Protein AF-V9NFR1-F1 (afdb_monomer_lite)

Foldseek 3Di:
DDAQDDDPAPDFDWAQAWDKDFPVNLVVVVVVCCVLVVVQKDKDFPDDQPDFDFDADPPDDPDPDTHDGPGTIDTHDHNYTGMHIYGDPDPPPD

Sequence (94 aa):
AKSPILNFGLQGIFSKEMGRISSKQIEATRKFLRRNLKKQAKIWINVFPSKMITKKPQEVRMGKGKGYVKYWAYFIKKNEILFEVKGLNQLVIK

Radius of gyration: 16.92 Å; chains: 1; bounding box: 33×24×52 Å

Organism: NCBI:txid38817

Secondary structure (DSSP, 8-state):
-PPP--SS-SEEEE-SS-EEEEHHHHHHHHHHHHHHTTTTSEEEE-----EEEEEPPTTPPS-SSPPEEEEEEEEEPTT-EEEEEES-S-----

InterPro domains:
  IPR000114 Large ribosomal subunit protein uL16, bacteria [PR00060] (3-15)
  IPR000114 Large ribosomal subunit protein uL16, bacteria [PR00060] (21-32)
  IPR000114 Large ribosomal subunit protein uL16, bacteria [PR00060] (37-66)
  IPR000114 Large ribosomal subunit protein uL16, bacteria [PR00060] (67-94)
  IPR000114 Large ribosomal subunit protein uL16, bacteria [PTHR12220] (7-92)
  IPR000114 Large ribosomal subunit protein uL16, bacteria [TIGR01164] (4-92)
  IPR016180 Large ribosomal subunit protein uL16 domain [cd01433] (2-91)
  IPR020798 Large ribosomal subunit protein uL16, conserved site [PS00586] (38-49)
  IPR020798 Large ribosomal subunit protein uL16, conserved site [PS00701] (61-72)
  IPR036920 Large ribosomal subunit protein uL16 superfamily [G3DSA:3.90.1170.10] (1-94)
  IPR036920 Large ribosomal subunit protein uL16 superfamily [SSF54686] (4-93)
  IPR047873 Large ribosomal subunit protein uL16 [PF00252] (5-90)

Structure (mmCIF, N/CA/C/O backbone):
data_AF-V9NFR1-F1
#
_entry.id   AF-V9NFR1-F1
#
loop_
_atom_site.group_PDB
_atom_site.id
_atom_site.type_symbol
_atom_site.label_atom_id
_atom_site.label_alt_id
_atom_site.label_comp_id
_atom_site.label_asym_id
_atom_site.label_entity_id
_atom_site.label_seq_id
_atom_site.pdbx_PDB_ins_code
_atom_site.Cartn_x
_atom_site.Cartn_y
_atom_site.Cartn_z
_atom_site.occupancy
_atom_site.B_iso_or_equiv
_atom_site.auth_seq_id
_atom_site.auth_comp_id
_atom_site.auth_asym_id
_atom_site.auth_atom_id
_atom_site.pdbx_PDB_model_num
ATOM 1 N N . ALA A 1 1 ? 17.805 6.737 15.317 1.00 60.94 1 ALA A N 1
ATOM 2 C CA . ALA A 1 1 ? 16.761 6.370 14.332 1.00 60.94 1 ALA A CA 1
ATOM 3 C C . ALA A 1 1 ? 15.433 6.950 14.800 1.00 60.94 1 ALA A C 1
ATOM 5 O O . ALA A 1 1 ? 15.160 6.864 15.989 1.00 60.94 1 ALA A O 1
ATOM 6 N N . LYS A 1 2 ? 14.647 7.582 13.919 1.00 70.31 2 LYS A N 1
ATOM 7 C CA . LYS A 1 2 ? 13.386 8.230 14.314 1.00 70.31 2 LYS A CA 1
ATOM 8 C C . LYS A 1 2 ? 12.376 7.163 14.752 1.00 70.31 2 LYS A C 1
ATOM 1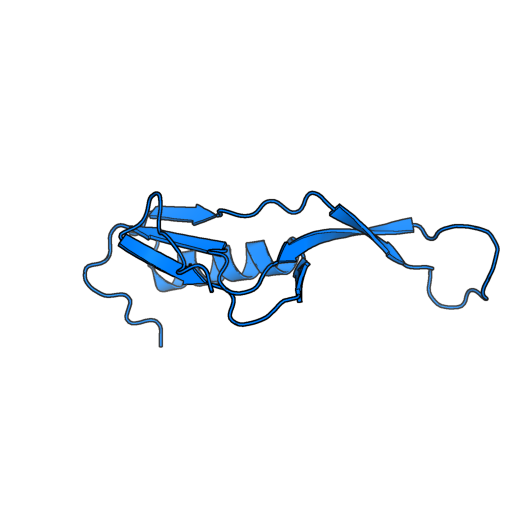0 O O . LYS A 1 2 ? 12.187 6.171 14.040 1.00 70.31 2 LYS A O 1
ATOM 15 N N . SER A 1 3 ? 11.793 7.340 15.932 1.00 78.62 3 SER A N 1
ATOM 16 C CA . SER A 1 3 ? 10.676 6.530 16.410 1.00 78.62 3 SER A CA 1
ATOM 17 C C . SER A 1 3 ? 9.425 6.840 15.575 1.00 78.62 3 SER A C 1
ATOM 19 O O . SER A 1 3 ? 9.226 7.994 15.184 1.00 78.62 3 SER A O 1
ATOM 21 N N . PRO A 1 4 ? 8.596 5.834 15.249 1.00 85.25 4 PRO A N 1
ATOM 22 C CA . PRO A 1 4 ? 7.323 6.071 14.579 1.00 85.25 4 PRO A CA 1
ATOM 23 C C . PRO A 1 4 ? 6.380 6.838 15.522 1.00 85.25 4 PRO A C 1
ATOM 25 O O . PRO A 1 4 ? 6.142 6.399 16.644 1.00 85.25 4 PRO A O 1
ATOM 28 N N . ILE A 1 5 ? 5.861 7.985 15.071 1.00 89.12 5 ILE A N 1
ATOM 29 C CA . ILE A 1 5 ? 4.952 8.856 15.839 1.00 89.12 5 ILE A CA 1
ATOM 30 C C . ILE A 1 5 ? 3.545 8.755 15.248 1.00 89.12 5 ILE A C 1
ATOM 32 O O . ILE A 1 5 ? 3.355 9.068 14.073 1.00 89.12 5 ILE A O 1
ATOM 36 N N . LEU A 1 6 ? 2.576 8.323 16.056 1.00 91.25 6 LEU A N 1
ATOM 37 C CA . LEU A 1 6 ? 1.162 8.260 15.673 1.00 91.25 6 LEU A CA 1
ATOM 38 C C . LEU A 1 6 ? 0.543 9.661 15.723 1.00 91.25 6 LEU A C 1
ATOM 40 O O . LEU A 1 6 ? 0.739 10.372 16.707 1.00 91.25 6 LEU A O 1
ATOM 44 N N . ASN A 1 7 ? -0.214 10.041 14.690 1.00 89.00 7 ASN A N 1
ATOM 45 C CA . ASN A 1 7 ? -0.807 11.383 14.605 1.00 89.00 7 ASN A CA 1
ATOM 46 C C . ASN A 1 7 ? -2.315 11.406 14.901 1.0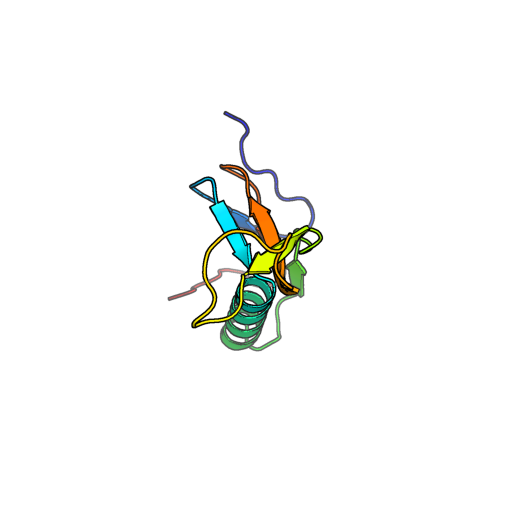0 89.00 7 ASN A C 1
ATOM 48 O O . ASN A 1 7 ? -2.830 12.414 15.380 1.00 89.00 7 ASN A O 1
ATOM 52 N N . PHE A 1 8 ? -3.041 10.326 14.606 1.00 88.00 8 PHE A N 1
ATOM 53 C CA . PHE A 1 8 ? -4.506 10.288 14.650 1.00 88.00 8 PHE A CA 1
ATOM 54 C C . PHE A 1 8 ? -5.058 9.135 15.499 1.00 88.00 8 PHE A C 1
ATOM 56 O O . PHE A 1 8 ? -5.991 9.318 16.287 1.00 88.00 8 PHE A O 1
ATOM 63 N N . GLY A 1 9 ? -4.536 7.929 15.293 1.00 84.56 9 GLY A N 1
ATOM 64 C CA . GLY A 1 9 ? -4.980 6.707 15.949 1.00 84.56 9 GLY A CA 1
ATOM 65 C C . GLY A 1 9 ? -4.331 6.474 17.310 1.00 84.56 9 GLY A C 1
ATOM 66 O O . GLY A 1 9 ? -3.385 7.145 17.704 1.00 84.56 9 GLY A O 1
ATOM 67 N N . LEU A 1 10 ? -4.842 5.465 18.018 1.00 87.38 10 LEU A N 1
ATOM 68 C CA . LEU A 1 10 ? -4.223 4.961 19.252 1.00 87.38 10 LEU A CA 1
ATOM 69 C C . LEU A 1 10 ? -3.180 3.879 18.954 1.00 87.38 10 LEU A C 1
ATOM 71 O O . LEU A 1 10 ? -2.281 3.639 19.753 1.00 87.38 10 LEU A O 1
ATOM 75 N N . GLN A 1 11 ? -3.315 3.205 17.811 1.00 87.88 11 GLN A N 1
ATOM 76 C CA . GLN A 1 11 ? -2.430 2.133 17.365 1.00 87.88 11 GLN A CA 1
ATOM 77 C C . GLN A 1 11 ? -2.185 2.264 15.861 1.00 87.88 11 GLN A C 1
ATOM 79 O O . GLN A 1 11 ? -3.025 2.802 15.135 1.00 87.88 11 GLN A O 1
ATOM 84 N N . GLY A 1 12 ? -1.052 1.754 15.379 1.00 89.81 12 GLY A N 1
ATOM 85 C CA . GLY A 1 12 ? -0.711 1.831 13.964 1.00 89.81 12 GLY A CA 1
ATOM 86 C C . GLY A 1 12 ? 0.247 0.748 13.495 1.00 89.81 12 GLY A C 1
ATOM 87 O O . GLY A 1 12 ? 0.915 0.081 14.283 1.00 89.81 12 GLY A O 1
ATOM 88 N N . ILE A 1 13 ? 0.291 0.581 12.177 1.00 91.25 13 ILE A N 1
ATOM 89 C CA . ILE A 1 13 ? 1.176 -0.346 11.478 1.00 91.25 13 ILE A CA 1
ATOM 90 C C . ILE A 1 13 ? 2.310 0.474 10.877 1.00 91.25 13 ILE A C 1
ATOM 92 O O . ILE A 1 13 ? 2.068 1.360 10.053 1.00 91.25 13 ILE A O 1
ATOM 96 N N . PHE A 1 14 ? 3.540 0.159 11.273 1.00 92.69 14 PHE A N 1
ATOM 97 C CA . PHE A 1 14 ? 4.743 0.816 10.774 1.00 92.69 14 PHE A CA 1
ATOM 98 C C . PHE A 1 14 ? 5.606 -0.132 9.941 1.00 92.69 14 PHE A C 1
ATOM 100 O O . PHE A 1 14 ? 5.536 -1.355 10.076 1.00 92.69 14 PHE A O 1
ATOM 107 N N . SER A 1 15 ? 6.440 0.441 9.079 1.00 93.06 15 SER A N 1
ATOM 108 C CA . SER A 1 15 ? 7.376 -0.324 8.263 1.00 93.06 15 SER A CA 1
ATOM 109 C C . SER A 1 15 ? 8.657 -0.666 9.015 1.00 93.06 15 SER A C 1
ATOM 111 O O . SER A 1 15 ? 9.309 0.218 9.572 1.00 93.06 15 SER A O 1
ATOM 113 N N . LYS A 1 16 ? 9.083 -1.931 8.955 1.00 92.81 16 LYS A N 1
ATOM 114 C CA . LYS A 1 16 ? 10.398 -2.361 9.464 1.00 92.81 16 LYS A CA 1
ATOM 115 C C . LYS A 1 16 ? 11.534 -2.142 8.463 1.00 92.81 16 LYS A C 1
ATOM 117 O O . LYS A 1 16 ? 12.687 -1.999 8.869 1.00 92.81 16 LYS A O 1
ATOM 122 N N . GLU A 1 17 ? 11.212 -2.089 7.175 1.00 93.31 17 GLU A N 1
ATOM 123 C CA . GLU A 1 17 ? 12.186 -2.070 6.083 1.00 93.31 17 GLU A CA 1
ATOM 124 C C . GLU A 1 17 ? 11.842 -1.009 5.036 1.00 93.31 17 GLU A C 1
ATOM 126 O O . GLU A 1 17 ? 10.737 -0.465 4.993 1.00 93.31 17 GLU A O 1
ATOM 131 N N . MET A 1 18 ? 12.821 -0.673 4.199 1.00 94.75 18 MET A N 1
ATOM 132 C CA . MET A 1 18 ? 12.593 0.192 3.048 1.00 94.75 18 MET A CA 1
ATOM 133 C C . MET A 1 18 ? 12.036 -0.644 1.897 1.00 94.75 18 MET A C 1
ATOM 135 O O . MET A 1 18 ? 12.489 -1.759 1.654 1.00 94.75 18 MET A O 1
ATOM 139 N N . GLY A 1 19 ? 11.071 -0.106 1.161 1.00 93.94 19 GLY A N 1
ATOM 140 C CA . GLY A 1 19 ? 10.465 -0.852 0.070 1.00 93.94 19 GLY A CA 1
ATOM 141 C C . GLY A 1 19 ? 9.447 -0.045 -0.706 1.00 93.94 19 GLY A C 1
ATOM 142 O O . GLY A 1 19 ? 9.345 1.176 -0.582 1.00 93.94 19 GLY A O 1
ATOM 143 N N . ARG A 1 20 ? 8.677 -0.744 -1.536 1.00 94.75 20 ARG A N 1
ATOM 144 C CA . ARG A 1 20 ? 7.630 -0.133 -2.345 1.00 94.75 20 ARG A CA 1
ATOM 145 C C . ARG A 1 20 ? 6.329 -0.890 -2.169 1.00 94.75 20 ARG A C 1
ATOM 147 O O . ARG A 1 20 ? 6.286 -2.097 -2.383 1.00 94.75 20 ARG A O 1
ATOM 154 N N . ILE A 1 21 ? 5.270 -0.156 -1.848 1.00 95.56 21 ILE A N 1
ATOM 155 C CA . ILE A 1 21 ? 3.916 -0.692 -1.742 1.00 95.56 21 ILE A CA 1
ATOM 156 C C . ILE A 1 21 ? 3.079 -0.173 -2.904 1.00 95.56 21 ILE A C 1
ATOM 158 O O . ILE A 1 21 ? 3.009 1.025 -3.172 1.00 95.56 21 ILE A O 1
ATOM 162 N N . SER A 1 22 ? 2.437 -1.093 -3.612 1.00 96.88 22 SER A N 1
ATOM 163 C CA . SER A 1 22 ? 1.486 -0.785 -4.680 1.00 96.88 22 SER A CA 1
ATOM 164 C C . SER A 1 22 ? 0.133 -0.338 -4.126 1.00 96.88 22 SER A C 1
ATOM 166 O O . SER A 1 22 ? -0.269 -0.750 -3.039 1.00 96.88 22 SER A O 1
ATOM 168 N N . SER A 1 23 ? -0.626 0.427 -4.913 1.00 95.94 23 SER A N 1
ATOM 169 C CA . SER A 1 23 ? -2.000 0.817 -4.561 1.00 95.94 23 SER A CA 1
ATOM 170 C C . SER A 1 23 ? -2.897 -0.382 -4.220 1.00 95.94 23 SER A C 1
ATOM 172 O O . SER A 1 23 ? -3.674 -0.327 -3.271 1.00 95.94 23 SER A O 1
ATOM 174 N N . LYS A 1 24 ? -2.734 -1.504 -4.936 1.00 96.31 24 LYS A N 1
ATOM 175 C CA . LYS A 1 24 ? -3.454 -2.761 -4.676 1.00 96.31 24 LYS A CA 1
ATOM 176 C C . LYS A 1 24 ? -3.152 -3.336 -3.292 1.00 96.31 24 LYS A C 1
ATOM 178 O O . LYS A 1 24 ? -4.061 -3.831 -2.639 1.00 96.31 24 LYS A O 1
ATOM 183 N N . GLN A 1 25 ? -1.898 -3.269 -2.844 1.00 95.75 25 GLN A N 1
ATOM 184 C CA . GLN A 1 25 ? -1.506 -3.728 -1.508 1.00 95.75 25 GLN A CA 1
ATOM 185 C C . GLN A 1 25 ? -2.069 -2.811 -0.418 1.00 95.75 25 GLN A C 1
ATOM 187 O O . GLN A 1 25 ? -2.596 -3.322 0.563 1.00 95.75 25 GLN A O 1
ATOM 192 N N . ILE A 1 26 ? -2.041 -1.484 -0.612 1.00 95.50 26 ILE A N 1
ATOM 193 C CA . ILE A 1 26 ? -2.663 -0.528 0.328 1.00 95.50 26 ILE A CA 1
ATOM 194 C C . ILE A 1 26 ? -4.143 -0.874 0.517 1.00 95.50 26 ILE A C 1
ATOM 196 O O . ILE A 1 26 ? -4.631 -0.988 1.641 1.00 95.50 26 ILE A O 1
ATOM 200 N N . GLU A 1 27 ? -4.845 -1.099 -0.592 1.00 95.94 27 GLU A N 1
ATOM 201 C CA . GLU A 1 27 ? -6.272 -1.400 -0.583 1.00 95.94 27 GLU A CA 1
ATOM 202 C C . GLU A 1 27 ? -6.584 -2.793 -0.017 1.00 95.94 27 GLU A C 1
ATOM 204 O O . GLU A 1 27 ? -7.544 -2.954 0.738 1.00 95.94 27 GLU A O 1
ATOM 209 N N . ALA A 1 28 ? -5.755 -3.797 -0.315 1.00 96.00 28 ALA A N 1
ATOM 210 C CA . ALA A 1 28 ? -5.876 -5.130 0.269 1.00 96.00 28 ALA A CA 1
ATOM 211 C C . ALA A 1 28 ? -5.738 -5.079 1.797 1.00 96.00 28 ALA A C 1
ATOM 213 O O . ALA A 1 28 ? -6.583 -5.633 2.503 1.00 96.00 28 ALA A O 1
ATOM 214 N N . THR A 1 29 ? -4.743 -4.348 2.306 1.00 94.56 29 THR A N 1
ATOM 215 C CA . THR A 1 29 ? -4.547 -4.140 3.745 1.00 94.56 29 THR A CA 1
ATOM 216 C C . THR A 1 29 ? -5.722 -3.385 4.360 1.00 94.56 29 THR A C 1
ATOM 218 O O . THR A 1 29 ? -6.262 -3.816 5.377 1.00 94.56 29 THR A O 1
ATOM 221 N N . ARG A 1 30 ? -6.210 -2.316 3.717 1.00 93.19 30 ARG A N 1
ATOM 222 C CA . ARG A 1 30 ? -7.404 -1.581 4.169 1.00 93.19 30 ARG A CA 1
ATOM 223 C C . ARG A 1 30 ? -8.630 -2.492 4.261 1.00 93.19 30 ARG A C 1
ATOM 225 O O . ARG A 1 30 ? -9.361 -2.448 5.251 1.00 93.19 30 ARG A O 1
ATOM 232 N N . LYS A 1 31 ? -8.865 -3.325 3.244 1.00 94.00 31 LYS A N 1
ATOM 233 C CA . LYS A 1 31 ? -9.985 -4.275 3.196 1.00 94.00 31 LYS A CA 1
ATOM 234 C C . LYS A 1 31 ? -9.854 -5.358 4.268 1.00 94.00 31 LYS A C 1
ATOM 236 O O . LYS A 1 31 ? -10.856 -5.690 4.899 1.00 94.00 31 LYS A O 1
ATOM 241 N N . PHE A 1 32 ? -8.644 -5.874 4.493 1.00 92.69 32 PHE A N 1
ATOM 242 C CA . PHE A 1 32 ? -8.336 -6.824 5.564 1.00 92.69 32 PHE A CA 1
ATOM 243 C C . PHE A 1 32 ? -8.635 -6.223 6.940 1.00 92.69 32 PHE A C 1
ATOM 245 O O . PHE A 1 32 ? -9.427 -6.786 7.693 1.00 92.69 32 PHE A O 1
ATOM 252 N N . LEU A 1 33 ? -8.105 -5.029 7.223 1.00 90.25 33 LEU A N 1
ATOM 253 C CA . LEU A 1 33 ? -8.383 -4.308 8.464 1.00 90.25 33 LEU A CA 1
ATOM 254 C C . LEU A 1 33 ? -9.886 -4.071 8.625 1.00 90.25 33 LEU A C 1
ATOM 256 O O . LEU A 1 33 ? -10.471 -4.448 9.630 1.00 90.25 33 LEU A O 1
ATOM 260 N N . ARG A 1 34 ? -10.576 -3.549 7.610 1.00 90.62 34 ARG A N 1
ATOM 261 C CA . ARG A 1 34 ? -12.019 -3.287 7.722 1.00 90.62 34 ARG A CA 1
ATOM 262 C C . ARG A 1 34 ? -12.847 -4.543 8.029 1.00 90.62 34 ARG A C 1
ATOM 264 O O . ARG A 1 34 ? -13.852 -4.437 8.732 1.00 90.62 34 ARG A O 1
ATOM 271 N N . ARG A 1 35 ? -12.439 -5.709 7.514 1.00 89.31 35 ARG A N 1
ATOM 272 C CA . ARG A 1 35 ? -13.079 -7.005 7.791 1.00 89.31 35 ARG A CA 1
ATOM 273 C C . ARG A 1 35 ? -12.830 -7.467 9.227 1.00 89.31 35 ARG A C 1
ATOM 275 O O . ARG A 1 35 ? -13.795 -7.737 9.933 1.00 89.31 35 ARG A O 1
ATOM 282 N N . ASN A 1 36 ? -11.575 -7.489 9.671 1.00 87.56 36 ASN A N 1
ATOM 283 C CA . ASN A 1 36 ? -11.221 -7.965 11.014 1.00 87.56 36 ASN A CA 1
ATOM 284 C C . ASN A 1 36 ? -11.758 -7.063 12.126 1.00 87.56 36 ASN A C 1
ATOM 286 O O . ASN A 1 36 ? -12.155 -7.540 13.183 1.00 87.56 36 ASN A O 1
ATOM 290 N N . LEU A 1 37 ? -11.857 -5.761 11.861 1.00 85.88 37 LEU A N 1
ATOM 291 C CA . LEU A 1 37 ? -12.351 -4.777 12.824 1.00 85.88 37 LEU A CA 1
ATOM 292 C C . LEU A 1 37 ? -13.881 -4.679 12.850 1.00 85.88 37 LEU A C 1
ATOM 294 O O . LEU A 1 37 ? -14.422 -3.738 13.429 1.00 85.88 37 LEU A O 1
ATOM 298 N N . LYS A 1 38 ? -14.585 -5.600 12.171 1.00 84.81 38 LYS A N 1
ATOM 299 C CA . LYS A 1 38 ? -16.055 -5.667 12.082 1.00 84.81 38 LYS A CA 1
ATOM 300 C C . LYS A 1 38 ? -16.712 -4.316 11.753 1.00 84.81 38 LYS A C 1
ATOM 302 O O . LYS A 1 38 ? -17.843 -4.061 12.148 1.00 84.81 38 LYS A O 1
ATOM 307 N N . LYS A 1 39 ? -16.002 -3.447 11.018 1.00 82.81 39 LYS A N 1
ATOM 308 C CA . LYS A 1 39 ? -16.399 -2.065 10.677 1.00 82.81 39 LYS A CA 1
ATOM 309 C C . LYS A 1 39 ? -16.647 -1.121 11.874 1.00 82.81 39 LYS A C 1
ATOM 311 O O . LYS A 1 39 ? -17.195 -0.048 11.650 1.00 82.81 39 LYS A O 1
ATOM 316 N N . GLN A 1 40 ? -16.241 -1.475 13.093 1.00 85.62 40 GLN A N 1
ATOM 317 C CA . GLN A 1 40 ? -16.453 -0.646 14.292 1.00 85.62 40 GLN A CA 1
ATOM 318 C C . GLN A 1 40 ? -15.349 0.401 14.492 1.00 85.62 40 GLN A C 1
ATOM 320 O O . GLN A 1 40 ? -15.574 1.445 15.096 1.00 85.62 40 GLN A O 1
ATOM 325 N N . ALA A 1 41 ? -14.157 0.142 13.955 1.00 87.12 41 ALA A N 1
ATOM 326 C CA . ALA A 1 41 ? -13.010 1.025 14.107 1.00 87.12 41 ALA A CA 1
ATOM 327 C C . ALA A 1 41 ? -12.868 2.025 12.951 1.00 87.12 41 ALA A C 1
ATOM 329 O O . ALA A 1 41 ? -13.141 1.717 11.784 1.00 87.12 41 ALA A O 1
ATOM 330 N N . LYS A 1 42 ? -12.341 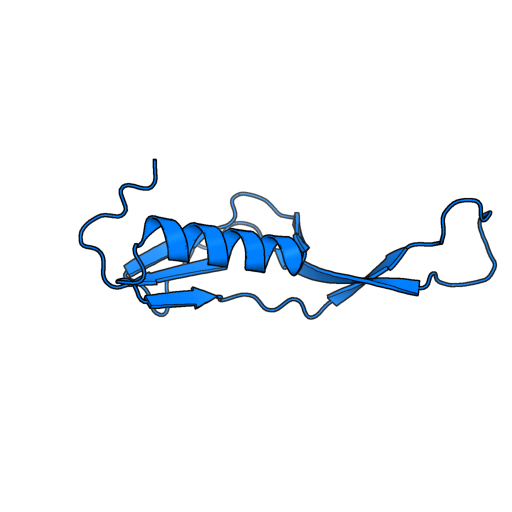3.209 13.277 1.00 90.06 42 LYS A N 1
ATOM 331 C CA . LYS A 1 42 ? -11.890 4.198 12.297 1.00 90.06 42 LYS A CA 1
ATOM 332 C C . LYS A 1 42 ? -10.460 3.864 11.881 1.00 90.06 42 LYS A C 1
ATOM 334 O O . LYS A 1 42 ? -9.607 3.634 12.735 1.00 90.06 42 LYS A O 1
ATOM 339 N N . ILE A 1 43 ? -10.225 3.817 10.571 1.00 92.19 43 ILE A N 1
ATOM 340 C CA . ILE A 1 43 ? -8.933 3.483 9.962 1.00 92.19 43 ILE A CA 1
ATOM 341 C C . ILE A 1 43 ? -8.454 4.705 9.184 1.00 92.19 43 ILE A C 1
ATOM 343 O O . ILE A 1 43 ? -9.208 5.244 8.371 1.00 92.19 43 ILE A O 1
ATOM 347 N N . TRP A 1 44 ? -7.203 5.097 9.397 1.00 94.19 44 TRP A N 1
ATOM 348 C CA . TRP A 1 44 ? -6.505 6.098 8.600 1.00 94.19 44 TRP A CA 1
ATOM 349 C C . TRP A 1 44 ? -5.475 5.421 7.707 1.00 94.19 44 TRP A C 1
ATOM 351 O O . TRP A 1 44 ? -4.842 4.434 8.086 1.00 94.19 44 TRP A O 1
ATOM 361 N N . ILE A 1 45 ? -5.327 5.971 6.507 1.00 95.19 45 ILE A N 1
ATOM 362 C CA . ILE A 1 45 ? -4.299 5.590 5.547 1.00 95.19 45 ILE A CA 1
ATOM 363 C C . ILE A 1 45 ? -3.380 6.798 5.442 1.00 95.19 45 ILE A C 1
ATOM 365 O O . ILE A 1 45 ? -3.798 7.839 4.942 1.00 95.19 45 ILE A O 1
ATOM 369 N N . ASN A 1 46 ? -2.153 6.664 5.935 1.00 93.31 46 ASN A N 1
ATOM 370 C CA . ASN A 1 46 ? -1.212 7.784 6.002 1.00 93.31 46 ASN A CA 1
ATOM 371 C C . ASN A 1 46 ? -0.405 7.955 4.709 1.00 93.31 46 ASN A C 1
ATOM 373 O O . ASN A 1 46 ? 0.293 8.948 4.534 1.00 93.31 46 ASN A O 1
ATOM 377 N N . VAL A 1 47 ? -0.489 6.980 3.802 1.00 94.25 47 VAL A N 1
ATOM 378 C CA . VAL A 1 47 ? 0.294 6.932 2.567 1.00 94.25 47 VAL A CA 1
ATOM 379 C C . VAL A 1 47 ? -0.593 7.048 1.335 1.00 94.25 47 VAL A C 1
ATOM 381 O O . VAL A 1 47 ? -1.685 6.485 1.278 1.00 94.25 47 VAL A O 1
ATOM 384 N N . PHE A 1 48 ? -0.087 7.731 0.309 1.00 94.88 48 PHE A N 1
ATOM 385 C CA . PHE A 1 48 ? -0.777 7.895 -0.967 1.00 94.88 48 PHE A CA 1
ATOM 386 C C . PHE A 1 48 ? 0.113 7.423 -2.126 1.00 94.88 48 PHE A C 1
ATOM 388 O O . PHE A 1 48 ? 1.269 7.841 -2.217 1.00 94.88 48 PHE A O 1
ATOM 395 N N . PRO A 1 49 ? -0.376 6.556 -3.031 1.00 94.88 49 PRO A N 1
ATOM 396 C CA . PRO A 1 49 ? 0.430 6.023 -4.125 1.00 94.88 49 PRO A CA 1
ATOM 397 C C . PRO A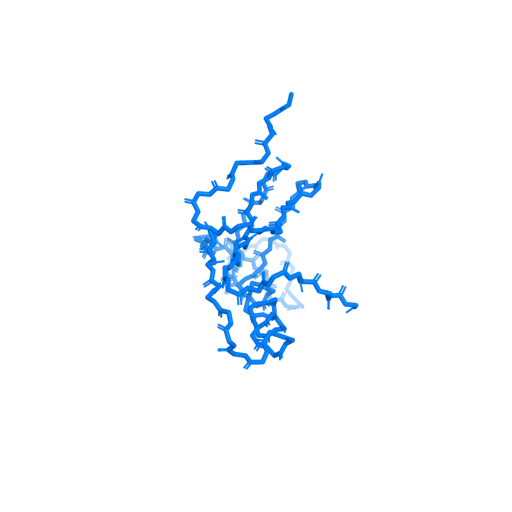 1 49 ? 0.594 7.056 -5.251 1.00 94.88 49 PRO A C 1
ATOM 399 O O . PRO A 1 49 ? -0.054 6.970 -6.287 1.00 94.88 49 PRO A O 1
ATOM 402 N N . SER A 1 50 ? 1.487 8.027 -5.063 1.00 94.62 50 SER A N 1
ATOM 403 C CA . SER A 1 50 ? 1.735 9.115 -6.019 1.00 94.62 50 SER A CA 1
ATOM 404 C C . SER A 1 50 ? 2.720 8.765 -7.133 1.00 94.62 50 SER A C 1
ATOM 406 O O . SER A 1 50 ? 2.814 9.496 -8.117 1.00 94.62 50 SER A O 1
ATOM 408 N N . LYS A 1 51 ? 3.482 7.669 -7.019 1.00 95.25 51 LYS A N 1
ATOM 409 C CA . LYS A 1 51 ? 4.542 7.369 -7.987 1.00 95.25 51 LYS A CA 1
ATOM 410 C C . LYS A 1 51 ? 4.106 6.345 -9.026 1.00 95.25 51 LYS A C 1
ATOM 412 O O . LYS A 1 51 ? 3.734 5.220 -8.696 1.00 95.25 51 LYS A O 1
ATOM 417 N N . MET A 1 52 ? 4.228 6.724 -10.295 1.00 96.56 52 MET A N 1
ATOM 418 C CA . MET A 1 52 ? 3.981 5.851 -11.443 1.00 96.56 52 MET A CA 1
ATOM 419 C C . MET A 1 52 ? 5.131 4.874 -11.668 1.00 96.56 52 MET A C 1
ATOM 421 O O . MET A 1 52 ? 6.304 5.248 -11.636 1.00 96.56 52 MET A O 1
ATOM 425 N N . ILE A 1 53 ? 4.785 3.622 -11.957 1.00 96.06 53 ILE A N 1
ATOM 426 C CA . ILE A 1 53 ? 5.743 2.536 -12.154 1.00 96.06 53 ILE A CA 1
ATOM 427 C C . ILE A 1 53 ? 5.508 1.952 -13.530 1.00 96.06 53 ILE A C 1
ATOM 429 O O . ILE A 1 53 ? 4.446 1.393 -13.805 1.00 96.06 53 ILE A O 1
ATOM 433 N N . THR A 1 54 ? 6.511 2.075 -14.390 1.00 96.25 54 THR A N 1
ATOM 434 C CA . THR A 1 54 ? 6.441 1.619 -15.775 1.00 96.25 54 THR A CA 1
ATOM 435 C C . THR A 1 54 ? 6.964 0.200 -15.930 1.00 96.25 54 THR A C 1
ATOM 437 O O . THR A 1 54 ? 7.936 -0.176 -15.274 1.00 96.25 54 THR A O 1
ATOM 440 N N . LYS A 1 55 ? 6.363 -0.580 -16.830 1.00 95.12 55 LYS A N 1
ATOM 441 C CA . LYS A 1 55 ? 6.897 -1.878 -17.265 1.00 95.12 55 LYS A CA 1
ATOM 442 C C . LYS A 1 55 ? 6.839 -1.936 -18.788 1.00 95.12 55 LYS A C 1
ATOM 444 O O . LYS A 1 55 ? 5.884 -1.452 -19.385 1.00 95.12 55 LYS A O 1
ATOM 449 N N . LYS A 1 56 ? 7.852 -2.529 -19.416 1.00 94.06 56 LYS A N 1
ATOM 450 C CA . LYS A 1 56 ? 7.737 -2.916 -20.822 1.00 94.06 56 LYS A CA 1
ATOM 451 C C . LYS A 1 56 ? 6.751 -4.085 -20.970 1.00 94.06 56 LYS A C 1
ATOM 453 O O . LYS A 1 56 ? 6.637 -4.881 -20.027 1.00 94.06 56 LYS A O 1
ATOM 458 N N . PRO A 1 57 ? 6.044 -4.181 -22.110 1.00 92.56 57 PRO A N 1
ATOM 459 C CA . PRO A 1 57 ? 5.231 -5.349 -22.420 1.00 92.56 57 PRO A CA 1
ATOM 460 C C . PRO A 1 57 ? 6.055 -6.632 -22.333 1.00 92.56 57 PRO A C 1
ATOM 462 O O . PRO A 1 57 ? 7.287 -6.604 -22.376 1.00 92.56 57 PRO A O 1
ATOM 465 N N . GLN A 1 58 ? 5.370 -7.760 -22.200 1.00 92.00 58 GLN A N 1
ATOM 466 C CA . GLN A 1 58 ? 6.032 -9.040 -22.413 1.00 92.00 58 GLN A CA 1
ATOM 467 C C . GLN A 1 58 ? 6.475 -9.129 -23.889 1.00 92.00 58 GLN A C 1
ATOM 469 O O . GLN A 1 58 ? 5.937 -8.412 -24.728 1.00 92.00 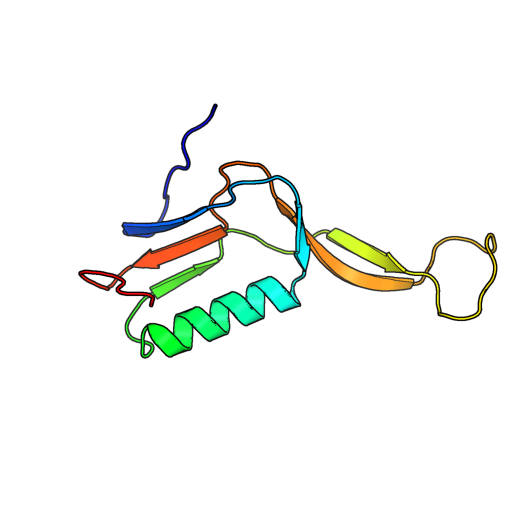58 GLN A O 1
ATOM 474 N N . GLU A 1 59 ? 7.477 -9.958 -24.190 1.00 91.94 59 GLU A N 1
ATOM 475 C CA . GLU A 1 59 ? 7.905 -10.295 -25.567 1.00 91.94 59 GLU A CA 1
ATOM 476 C C . GLU A 1 59 ? 8.636 -9.189 -26.354 1.00 91.94 59 GLU A C 1
ATOM 478 O O . GLU A 1 59 ? 9.125 -9.439 -27.454 1.00 91.94 59 GLU A O 1
ATOM 483 N N . VAL A 1 60 ? 8.819 -7.985 -25.794 1.00 94.00 60 VAL A N 1
ATOM 484 C CA . VAL A 1 60 ? 9.610 -6.927 -26.450 1.00 9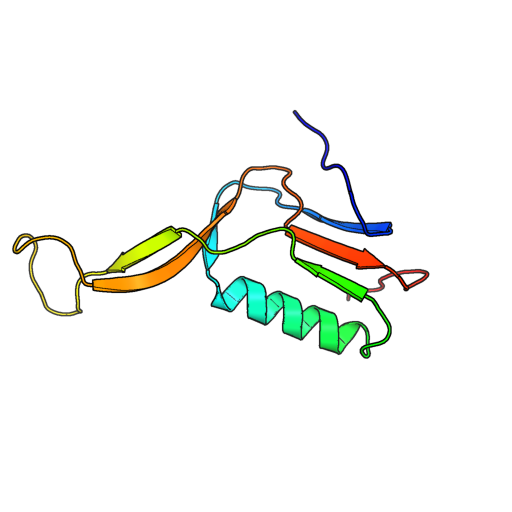4.00 60 VAL A CA 1
ATOM 485 C C . VAL A 1 60 ? 11.068 -6.903 -25.984 1.00 94.00 60 VAL A C 1
ATOM 487 O O . VAL A 1 60 ? 11.376 -7.062 -24.802 1.00 94.00 60 VAL A O 1
ATOM 490 N N . ARG A 1 61 ? 11.983 -6.632 -26.922 1.00 92.94 61 ARG A N 1
ATOM 491 C CA . ARG A 1 61 ? 13.411 -6.413 -26.639 1.00 92.94 61 ARG A CA 1
ATOM 492 C C . ARG A 1 61 ? 13.666 -5.056 -25.954 1.00 92.94 61 ARG A C 1
ATOM 494 O O . ARG A 1 61 ? 12.787 -4.199 -25.815 1.00 92.94 61 ARG A O 1
ATOM 501 N N . MET A 1 62 ? 14.907 -4.851 -25.513 1.00 94.62 62 MET A N 1
ATOM 502 C CA . MET A 1 62 ? 15.368 -3.573 -24.957 1.00 94.62 62 MET A CA 1
ATOM 503 C C . MET A 1 62 ? 15.395 -2.453 -26.025 1.00 94.62 62 MET A C 1
ATOM 505 O O . MET A 1 62 ? 15.263 -2.721 -27.214 1.00 94.62 62 MET A O 1
ATOM 509 N N . GLY A 1 63 ? 15.498 -1.184 -25.605 1.00 92.00 63 GLY A N 1
ATOM 510 C CA . GLY A 1 63 ? 15.362 -0.014 -26.501 1.00 92.00 63 GLY A CA 1
ATOM 511 C C . GLY A 1 63 ? 13.916 0.475 -26.713 1.00 92.00 63 GLY A C 1
ATOM 512 O O . GLY A 1 63 ? 13.049 0.179 -25.893 1.00 92.00 63 GLY A O 1
ATOM 513 N N . LYS A 1 64 ? 13.660 1.251 -27.778 1.00 89.62 64 LYS A N 1
ATOM 514 C CA . LYS A 1 64 ? 12.334 1.804 -28.162 1.00 89.62 64 LYS A CA 1
ATOM 515 C C . LYS A 1 64 ? 11.634 2.687 -27.106 1.00 89.62 64 LYS A C 1
ATOM 517 O O . LYS A 1 64 ? 10.421 2.854 -27.141 1.00 89.62 64 LYS A O 1
ATOM 522 N N . GLY A 1 65 ? 12.397 3.260 -26.174 1.00 93.81 65 GLY A N 1
ATOM 523 C CA . GLY A 1 65 ? 11.889 4.191 -25.161 1.00 93.81 65 GLY A CA 1
ATOM 524 C C . GLY A 1 65 ? 11.359 3.543 -23.873 1.00 93.81 65 GLY A C 1
ATOM 525 O O . GLY A 1 65 ? 11.613 2.372 -23.565 1.00 93.81 65 GLY A O 1
ATOM 526 N N . LYS A 1 66 ? 10.664 4.360 -23.070 1.00 93.75 66 LYS A N 1
ATOM 527 C CA . LYS A 1 66 ? 10.106 3.987 -21.761 1.00 93.75 66 LYS A CA 1
ATOM 528 C C . LYS A 1 66 ? 8.820 3.174 -21.941 1.00 93.75 66 LYS A C 1
ATOM 530 O O . LYS A 1 66 ? 8.008 3.472 -22.805 1.00 93.75 66 LYS A O 1
ATOM 535 N N . GLY A 1 67 ? 8.632 2.148 -21.110 1.00 94.06 67 GLY A N 1
ATOM 536 C CA . GLY A 1 67 ? 7.407 1.343 -21.121 1.00 94.06 67 GLY A CA 1
ATOM 537 C C . GLY A 1 67 ? 6.177 2.103 -20.611 1.00 94.06 67 GLY A C 1
ATOM 538 O O . GLY A 1 67 ? 6.286 3.197 -20.056 1.00 94.06 67 GLY A O 1
ATOM 539 N N . TYR A 1 68 ? 5.009 1.477 -20.738 1.00 94.31 68 TYR A N 1
ATOM 540 C CA . TYR A 1 68 ? 3.741 2.020 -20.251 1.00 94.31 68 TYR A CA 1
ATOM 541 C C . TYR A 1 68 ? 3.660 1.993 -18.717 1.00 94.31 68 TYR A C 1
ATOM 543 O O . TYR A 1 68 ? 4.329 1.196 -18.049 1.00 94.31 68 TYR A O 1
ATOM 551 N N . VAL A 1 69 ? 2.825 2.862 -18.140 1.00 95.75 69 VAL A N 1
ATOM 552 C CA . VAL A 1 69 ? 2.552 2.891 -16.694 1.00 95.75 69 VAL A CA 1
ATOM 553 C C . VAL A 1 69 ? 1.752 1.647 -16.308 1.00 95.75 69 VAL A C 1
ATOM 555 O O . VAL A 1 69 ? 0.617 1.472 -16.735 1.00 95.75 69 VAL A O 1
ATOM 558 N N . LYS A 1 70 ? 2.343 0.769 -15.491 1.00 94.75 70 LYS A N 1
ATOM 559 C CA . LYS A 1 70 ? 1.725 -0.488 -15.050 1.00 94.75 70 LYS A CA 1
ATOM 560 C C . LYS A 1 70 ? 0.879 -0.305 -13.790 1.00 94.75 70 LYS A C 1
ATOM 562 O O . LYS A 1 70 ? -0.183 -0.907 -13.681 1.00 94.75 70 LYS A O 1
ATOM 567 N N . TYR A 1 71 ? 1.377 0.440 -12.803 1.00 95.75 71 TYR A N 1
ATOM 568 C CA . TYR A 1 71 ? 0.642 0.733 -11.568 1.00 95.75 71 TYR A CA 1
ATOM 569 C C . TYR A 1 71 ? 1.244 1.907 -10.799 1.00 95.75 71 TYR A C 1
ATOM 571 O O . TYR A 1 71 ? 2.366 2.343 -11.065 1.00 95.75 71 TYR A O 1
ATOM 579 N N . TRP A 1 72 ? 0.489 2.369 -9.807 1.00 95.69 72 TRP A N 1
ATOM 580 C CA . TRP A 1 72 ? 0.885 3.401 -8.862 1.00 95.69 72 TRP A CA 1
ATOM 581 C C . TRP A 1 72 ? 1.378 2.783 -7.559 1.00 95.69 72 TRP A C 1
ATOM 583 O O . TRP A 1 72 ? 0.832 1.782 -7.078 1.00 95.69 72 TRP A O 1
ATOM 593 N N . ALA A 1 73 ? 2.425 3.365 -6.994 1.00 96.44 73 ALA A N 1
ATOM 594 C CA . ALA A 1 73 ? 3.046 2.887 -5.775 1.00 96.44 73 ALA A CA 1
ATOM 595 C C . ALA A 1 73 ? 3.543 4.034 -4.892 1.00 96.44 73 ALA A C 1
ATOM 597 O O . ALA A 1 73 ? 3.777 5.149 -5.356 1.00 96.44 73 ALA A O 1
ATOM 598 N N . TYR A 1 74 ? 3.737 3.716 -3.618 1.00 96.94 74 TYR A N 1
ATOM 599 C CA . TYR A 1 74 ? 4.384 4.561 -2.627 1.00 96.94 74 TYR A CA 1
ATOM 600 C C . TYR A 1 74 ? 5.744 3.966 -2.242 1.00 96.94 74 TYR A C 1
ATOM 602 O O . TYR A 1 74 ? 5.877 2.744 -2.124 1.00 96.94 74 TYR A O 1
ATOM 610 N N . PHE A 1 75 ? 6.749 4.823 -2.069 1.00 95.56 75 PHE A N 1
ATOM 611 C CA . PHE A 1 75 ? 8.073 4.435 -1.582 1.00 95.56 75 PHE A CA 1
ATOM 612 C C . PHE A 1 75 ? 8.128 4.643 -0.077 1.00 95.56 75 PHE A C 1
ATOM 614 O O . PHE A 1 75 ? 7.955 5.759 0.395 1.00 95.56 75 PHE A O 1
ATOM 621 N N . ILE A 1 76 ? 8.373 3.561 0.648 1.00 94.81 76 ILE A N 1
ATOM 622 C CA . ILE A 1 76 ? 8.304 3.521 2.103 1.00 94.81 76 ILE A CA 1
ATOM 623 C C . ILE A 1 76 ? 9.694 3.647 2.682 1.00 94.81 76 ILE A C 1
ATOM 625 O O . ILE A 1 76 ? 10.607 2.950 2.237 1.00 94.81 76 ILE A O 1
ATOM 629 N N . LYS A 1 77 ? 9.826 4.461 3.726 1.00 92.12 77 LYS A N 1
ATOM 630 C CA . LYS A 1 77 ? 11.023 4.531 4.559 1.00 92.12 77 LYS A CA 1
ATOM 631 C C . LYS A 1 77 ? 10.897 3.609 5.772 1.00 92.12 77 LYS A C 1
ATOM 633 O O . LYS A 1 77 ? 9.809 3.280 6.243 1.00 92.12 77 LYS A O 1
ATOM 638 N N . LYS A 1 78 ? 12.044 3.207 6.315 1.00 92.44 78 LYS A N 1
ATOM 639 C CA . LYS A 1 78 ? 12.096 2.462 7.576 1.00 92.44 78 LYS A CA 1
ATOM 640 C C . LYS A 1 78 ? 11.486 3.300 8.710 1.00 92.44 78 LYS A C 1
ATOM 642 O O . LYS A 1 78 ? 11.759 4.495 8.799 1.00 92.44 78 LYS A O 1
ATOM 647 N N . ASN A 1 79 ? 10.710 2.655 9.580 1.00 92.25 79 ASN A N 1
ATOM 648 C CA . ASN A 1 79 ? 9.985 3.242 10.713 1.00 92.25 79 ASN A CA 1
ATOM 649 C C . ASN A 1 79 ? 8.907 4.275 10.333 1.00 92.25 79 ASN A C 1
ATOM 651 O O . ASN A 1 79 ? 8.571 5.148 11.130 1.00 92.25 79 ASN A O 1
ATOM 655 N N . GLU A 1 80 ? 8.350 4.186 9.127 1.00 92.12 80 GLU A N 1
ATOM 656 C CA . GLU A 1 80 ? 7.240 5.032 8.687 1.00 92.12 80 GLU A CA 1
ATOM 657 C C . GLU A 1 80 ? 5.888 4.374 8.998 1.00 92.12 80 GLU A C 1
ATOM 659 O O . GLU A 1 80 ? 5.727 3.169 8.796 1.00 92.12 80 GLU A O 1
ATOM 664 N N . ILE A 1 81 ? 4.913 5.144 9.492 1.00 93.62 81 ILE A N 1
ATOM 665 C CA . ILE A 1 81 ? 3.566 4.643 9.805 1.00 93.62 81 ILE A CA 1
ATOM 666 C C . ILE A 1 81 ? 2.701 4.677 8.550 1.00 93.62 81 ILE A C 1
ATOM 668 O O . ILE A 1 81 ? 2.512 5.725 7.939 1.00 93.62 81 ILE A O 1
ATOM 672 N N . LEU A 1 82 ? 2.147 3.520 8.195 1.00 93.94 82 LEU A N 1
ATOM 673 C CA . LEU A 1 82 ? 1.359 3.322 6.980 1.00 93.94 82 LEU A CA 1
ATOM 674 C C . LEU A 1 82 ? -0.146 3.412 7.250 1.00 93.94 82 LEU A C 1
ATOM 676 O O . LEU A 1 82 ? -0.889 3.997 6.461 1.00 93.94 82 LEU A O 1
ATOM 680 N N . PHE A 1 83 ? -0.586 2.835 8.369 1.00 94.00 83 PHE A N 1
ATOM 681 C CA . PHE A 1 83 ? -1.989 2.785 8.773 1.00 94.00 83 PHE A CA 1
ATOM 682 C C . PHE A 1 83 ? -2.124 3.093 10.254 1.00 94.00 83 PHE A C 1
ATOM 684 O O . PHE A 1 83 ? -1.298 2.650 11.052 1.00 94.00 83 PHE A O 1
ATOM 691 N N . GLU A 1 84 ? -3.207 3.766 10.621 1.00 92.56 84 GLU A N 1
ATOM 692 C CA . GLU A 1 84 ? -3.573 4.005 12.016 1.00 92.56 84 GLU A CA 1
ATOM 693 C C . GLU A 1 84 ? -5.014 3.575 12.271 1.00 92.56 84 GLU A C 1
ATOM 695 O O . GLU A 1 84 ? -5.852 3.572 11.365 1.00 92.56 84 GLU A O 1
ATOM 700 N N . VAL A 1 85 ? -5.307 3.192 13.512 1.00 90.50 85 VAL A N 1
ATOM 701 C CA . VAL A 1 85 ? -6.617 2.693 13.931 1.00 90.50 85 VAL A CA 1
ATOM 702 C C . VAL A 1 85 ? -7.011 3.296 15.283 1.00 90.50 85 VAL A C 1
ATOM 704 O O . VAL A 1 85 ? -6.184 3.477 16.180 1.00 90.50 85 VAL A O 1
ATOM 707 N N . LYS A 1 86 ? -8.303 3.603 15.434 1.00 88.88 86 LYS A N 1
ATOM 708 C CA . LYS A 1 86 ? -8.937 4.074 16.676 1.00 88.88 86 LYS A CA 1
ATOM 709 C C . LYS A 1 86 ? -10.302 3.407 16.840 1.00 88.88 86 LYS A C 1
ATOM 711 O O . LYS A 1 86 ? -11.018 3.233 15.854 1.00 88.88 86 LYS A O 1
ATOM 716 N N . GLY A 1 87 ? -10.677 3.095 18.081 1.00 78.62 87 GLY A N 1
ATOM 717 C CA . GLY A 1 87 ? -12.001 2.551 18.419 1.00 78.62 87 GLY A CA 1
ATOM 718 C C . GLY A 1 87 ? -12.023 1.067 18.793 1.00 78.62 87 GLY A C 1
ATOM 719 O O . GLY A 1 87 ? -13.081 0.456 18.736 1.00 78.62 87 GLY A O 1
ATOM 720 N N . LEU A 1 88 ? -10.880 0.482 19.166 1.00 70.25 88 LEU A N 1
ATOM 721 C CA . LEU A 1 88 ? -10.798 -0.864 19.741 1.00 70.25 88 LEU A CA 1
ATOM 722 C C . LEU A 1 88 ? -9.943 -0.823 21.006 1.00 70.25 88 LEU A C 1
ATOM 724 O O . LEU A 1 88 ? -8.842 -0.276 20.969 1.00 70.25 88 LEU A O 1
ATOM 728 N N . ASN A 1 89 ? -10.439 -1.417 22.096 1.00 65.69 89 ASN A N 1
ATOM 729 C CA . ASN A 1 89 ? -9.714 -1.495 23.373 1.00 65.69 89 ASN A CA 1
ATOM 730 C C . ASN A 1 89 ? -8.475 -2.399 23.287 1.00 65.69 89 ASN A C 1
ATOM 732 O O . ASN A 1 89 ? -7.492 -2.162 23.979 1.00 65.69 89 ASN A O 1
ATOM 736 N N . GLN A 1 90 ? -8.488 -3.397 22.400 1.00 58.06 90 GLN A N 1
ATOM 737 C CA . GLN A 1 90 ? -7.310 -4.188 22.057 1.00 58.06 90 GLN A CA 1
ATOM 738 C C . GLN A 1 90 ? -7.506 -4.825 20.681 1.00 58.06 90 GLN A C 1
ATOM 740 O O . GLN A 1 90 ? -8.451 -5.578 20.445 1.00 58.06 90 GLN A O 1
ATOM 745 N N . LEU A 1 91 ? -6.614 -4.503 19.750 1.00 56.22 91 LEU A N 1
ATOM 746 C CA . LEU A 1 91 ? -6.518 -5.175 18.462 1.00 56.22 91 LEU A CA 1
ATOM 747 C C . LEU A 1 91 ? -5.895 -6.561 18.673 1.00 56.22 91 LEU A C 1
ATOM 749 O O . LEU A 1 91 ? -4.680 -6.721 18.610 1.00 56.22 91 LEU A O 1
ATOM 753 N N . VAL A 1 92 ? -6.724 -7.581 18.894 1.00 52.72 92 VAL A N 1
ATOM 754 C CA . VAL A 1 92 ? -6.309 -8.975 18.680 1.00 52.72 92 VAL A CA 1
ATOM 755 C C . VAL A 1 92 ? -6.394 -9.238 17.175 1.00 52.72 92 VAL A C 1
ATOM 757 O O . VAL A 1 92 ? -7.362 -9.812 16.680 1.00 52.72 92 VAL A O 1
ATOM 760 N N . ILE A 1 93 ? -5.415 -8.737 16.415 1.00 51.53 93 ILE A N 1
ATOM 761 C CA . ILE A 1 93 ? -5.181 -9.230 15.054 1.00 51.53 93 ILE A CA 1
ATOM 762 C C . ILE A 1 93 ? -4.414 -10.542 15.231 1.00 51.53 93 ILE A C 1
ATOM 764 O O . ILE A 1 93 ? -3.217 -10.512 15.508 1.00 51.53 93 ILE A O 1
ATOM 768 N N . LYS A 1 94 ? -5.124 -11.671 15.153 1.00 41.84 94 LYS A N 1
ATOM 769 C CA . LYS A 1 94 ? -4.491 -12.969 14.890 1.00 41.84 94 LYS A CA 1
ATOM 770 C C . LYS A 1 94 ? -4.140 -13.073 13.411 1.00 41.84 94 LYS A C 1
ATOM 772 O O . LYS A 1 94 ? -4.935 -12.559 12.588 1.00 41.84 94 LYS A O 1
#

pLDDT: mean 89.05, std 10.91, range [41.84, 96.94]